Protein AF-A0A953JI77-F1 (afdb_monomer)

pLDDT: mean 95.73, std 4.03, range [71.5, 98.38]

Nearest PDB structures (foldseek):
  5x4b-assembly1_A  TM=3.099E-01  e=3.893E+00  Bacillus subtilis subsp. subtilis str. 168
  7m2x-assembly1_D  TM=3.001E-01  e=5.364E+00  Saccharomyces cerevisiae S288C

Sequence (94 aa):
MTIPAPQQPVAALLRRLTGAAPIETHVSAIFIGPDQALKLKKAVRLGFLDFTSLAARERFTRRELEINRPFAPGLYRDVVPVVRGPDGDLALGG

Mean predicted aligned error: 2.73 Å

Foldseek 3Di:
DDADPVCVLVQVVLCVVAVDHWDDDPFWTWRHHDQAIDIDGGQDDDPVDGNVDPVRRQVVLVVCLVVCCVVDPPHSDDDWDWDQDPVRDTDTHD

Solvent-accessible surface area (backbone atoms only — not comparable to full-atom values): 5717 Å² total; per-residue (Å²): 105,79,80,45,78,95,48,44,68,57,51,51,51,50,26,66,77,28,74,28,78,63,53,72,44,86,56,35,37,36,24,56,27,96,91,48,73,48,76,44,76,40,64,42,74,55,102,88,46,70,24,65,50,67,68,46,40,49,55,54,50,49,50,49,42,66,66,42,27,84,81,35,73,85,71,52,78,81,85,73,55,76,37,70,48,97,88,66,48,77,41,80,46,131

Radius of gyration: 13.29 Å; Cα contacts (8 Å, |Δi|>4): 123; chains: 1; bounding box: 34×28×31 Å

Structure (mmCIF, N/CA/C/O backbone):
data_AF-A0A953JI77-F1
#
_entry.id   AF-A0A953JI77-F1
#
loop_
_atom_site.group_PDB
_atom_site.id
_atom_site.type_symbol
_atom_site.label_atom_id
_atom_site.label_alt_id
_atom_site.labe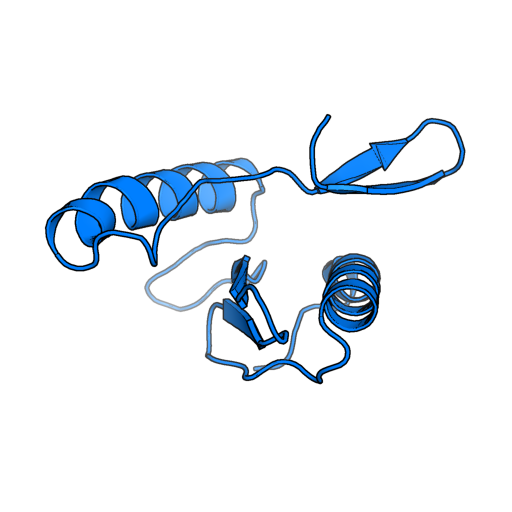l_comp_id
_atom_site.label_asym_id
_atom_site.label_entity_id
_atom_site.label_seq_id
_atom_site.pdbx_PDB_ins_code
_atom_site.Cartn_x
_atom_site.Cartn_y
_atom_site.Cartn_z
_atom_site.occupancy
_atom_site.B_iso_or_equiv
_atom_site.auth_seq_id
_atom_site.auth_comp_id
_atom_site.auth_asym_id
_atom_site.auth_atom_id
_atom_site.pdbx_PDB_model_num
ATOM 1 N N . MET A 1 1 ? 14.576 5.208 1.546 1.00 75.19 1 MET A N 1
ATOM 2 C CA . MET A 1 1 ? 13.982 5.168 0.188 1.00 75.19 1 MET A CA 1
ATOM 3 C C . MET A 1 1 ? 12.510 5.514 0.290 1.00 75.19 1 MET A C 1
ATOM 5 O O . MET A 1 1 ? 11.824 4.887 1.092 1.00 75.19 1 MET A O 1
ATOM 9 N N . THR A 1 2 ? 12.045 6.491 -0.485 1.00 92.19 2 THR A N 1
ATOM 10 C CA . THR A 1 2 ? 10.639 6.923 -0.518 1.00 92.19 2 THR A CA 1
ATOM 11 C C . THR A 1 2 ? 9.779 5.990 -1.378 1.00 92.19 2 THR A C 1
ATOM 13 O O . THR A 1 2 ? 10.298 5.101 -2.062 1.00 92.19 2 THR A O 1
ATOM 16 N N . ILE A 1 3 ? 8.455 6.150 -1.338 1.00 97.56 3 ILE A N 1
ATOM 17 C CA . ILE A 1 3 ? 7.532 5.458 -2.249 1.00 97.56 3 ILE A CA 1
ATOM 18 C C . ILE A 1 3 ? 7.846 5.860 -3.713 1.00 97.56 3 ILE A C 1
ATOM 20 O O . ILE A 1 3 ? 7.869 7.055 -4.017 1.00 97.56 3 ILE A O 1
ATOM 24 N N . PRO A 1 4 ? 8.070 4.900 -4.636 1.00 97.62 4 PRO A N 1
ATOM 25 C CA . PRO A 1 4 ? 8.319 5.185 -6.052 1.00 97.62 4 PRO A CA 1
ATOM 26 C C . PRO A 1 4 ? 7.214 6.023 -6.708 1.00 97.62 4 PRO A C 1
ATOM 28 O O . PRO A 1 4 ? 6.034 5.823 -6.420 1.00 97.62 4 PRO A 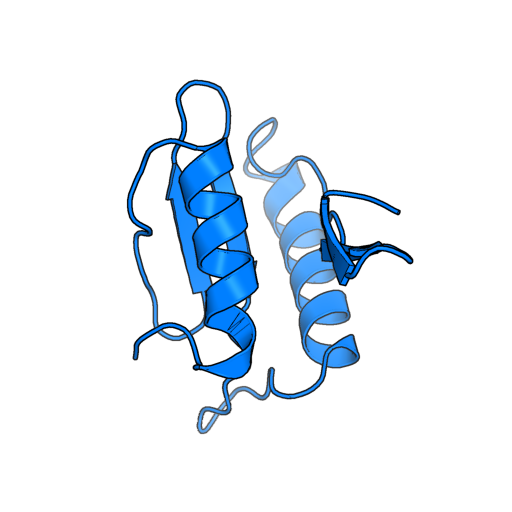O 1
ATOM 31 N N . ALA A 1 5 ? 7.580 6.901 -7.651 1.00 97.44 5 ALA A N 1
ATOM 32 C CA . ALA A 1 5 ? 6.641 7.796 -8.342 1.00 97.44 5 ALA A CA 1
ATOM 33 C C . ALA A 1 5 ? 5.393 7.088 -8.924 1.00 97.44 5 ALA A C 1
ATOM 35 O O . ALA A 1 5 ? 4.286 7.567 -8.673 1.00 97.44 5 ALA A O 1
ATOM 36 N N . PRO A 1 6 ? 5.498 5.907 -9.577 1.00 96.19 6 PRO A N 1
ATOM 37 C CA . PRO A 1 6 ? 4.321 5.192 -10.088 1.00 96.19 6 PRO A CA 1
ATOM 38 C C . PRO A 1 6 ? 3.333 4.728 -9.005 1.00 96.19 6 PRO A C 1
ATOM 40 O O . PRO A 1 6 ? 2.186 4.413 -9.305 1.00 96.19 6 PRO A O 1
ATOM 43 N N . GLN A 1 7 ? 3.767 4.664 -7.743 1.00 97.56 7 GLN A N 1
ATOM 44 C CA . GLN A 1 7 ? 2.941 4.254 -6.607 1.00 97.56 7 GLN A CA 1
ATOM 45 C C . GLN A 1 7 ? 2.41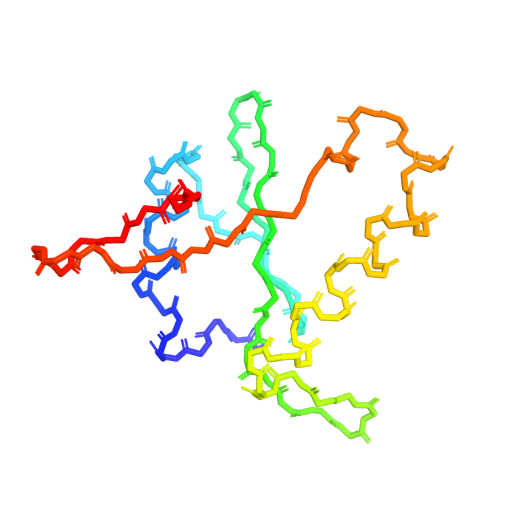5 5.433 -5.780 1.00 97.56 7 GLN A C 1
ATOM 47 O O . GLN A 1 7 ? 1.649 5.209 -4.843 1.00 97.56 7 GLN A O 1
ATOM 52 N N . GLN A 1 8 ? 2.771 6.677 -6.116 1.00 97.75 8 GLN A N 1
ATOM 53 C CA . GLN A 1 8 ? 2.295 7.863 -5.395 1.00 97.75 8 GLN A CA 1
ATOM 54 C C . GLN A 1 8 ? 0.761 8.005 -5.403 1.00 97.75 8 GLN A C 1
ATOM 56 O O . GLN A 1 8 ? 0.203 8.283 -4.342 1.00 97.75 8 GLN A O 1
ATOM 61 N N . PRO A 1 9 ? 0.034 7.716 -6.505 1.00 97.69 9 PRO A N 1
ATOM 62 C CA . PRO A 1 9 ? -1.431 7.725 -6.479 1.00 97.69 9 PRO A CA 1
ATOM 63 C C . PRO A 1 9 ? -2.029 6.712 -5.491 1.00 97.69 9 PRO A C 1
ATOM 65 O O . PRO A 1 9 ? -3.002 7.009 -4.802 1.00 97.69 9 PRO A O 1
ATOM 68 N N . VAL A 1 10 ? -1.413 5.530 -5.365 1.00 97.94 10 VAL A N 1
ATOM 69 C CA . VAL A 1 10 ? -1.825 4.521 -4.377 1.00 97.94 10 VAL A CA 1
ATOM 70 C C . VAL A 1 10 ? -1.542 5.021 -2.962 1.00 97.94 10 VAL A C 1
ATOM 72 O O . VAL A 1 10 ? -2.399 4.914 -2.092 1.00 97.94 10 VAL A O 1
ATOM 75 N N . ALA A 1 11 ? -0.373 5.618 -2.721 1.00 98.06 11 ALA A N 1
ATOM 76 C CA . ALA A 1 11 ? -0.043 6.200 -1.423 1.00 98.06 11 ALA A CA 1
ATOM 77 C C . ALA A 1 11 ? -1.023 7.313 -1.013 1.00 98.06 11 ALA A C 1
ATOM 79 O O . ALA A 1 11 ? -1.422 7.379 0.148 1.00 98.06 11 ALA A O 1
ATOM 80 N N . ALA A 1 12 ? -1.450 8.147 -1.965 1.00 97.81 12 ALA A N 1
ATOM 81 C CA . ALA A 1 12 ? -2.457 9.178 -1.738 1.00 97.81 12 ALA A CA 1
ATOM 82 C C . ALA A 1 12 ? -3.824 8.577 -1.368 1.00 97.81 12 ALA A C 1
ATOM 84 O O . ALA A 1 12 ? -4.443 9.033 -0.406 1.00 97.81 12 ALA A O 1
ATOM 85 N N . LEU A 1 13 ? -4.263 7.519 -2.066 1.00 97.56 13 LEU A N 1
ATOM 86 C CA . LEU A 1 13 ? -5.474 6.773 -1.706 1.00 97.56 13 LEU A CA 1
ATOM 87 C C . LEU A 1 13 ? -5.384 6.228 -0.275 1.00 97.56 13 LEU A C 1
ATOM 89 O O . LEU A 1 13 ? -6.276 6.483 0.530 1.00 97.56 13 LEU A O 1
ATOM 93 N N . LEU A 1 14 ? -4.307 5.514 0.060 1.00 97.88 14 LEU A N 1
ATOM 94 C CA . LEU A 1 14 ? -4.148 4.904 1.383 1.00 97.88 14 LEU A CA 1
ATOM 95 C C . LEU A 1 14 ? -4.100 5.960 2.492 1.00 97.88 14 LEU A C 1
ATOM 97 O O . LEU A 1 14 ? -4.774 5.801 3.504 1.00 97.88 14 LEU A O 1
ATOM 101 N N . ARG A 1 15 ? -3.394 7.076 2.271 1.00 97.69 15 ARG A N 1
ATOM 102 C CA . ARG A 1 15 ? -3.387 8.220 3.193 1.00 97.69 15 ARG A CA 1
ATOM 103 C C . ARG A 1 15 ? -4.781 8.807 3.396 1.00 97.69 15 ARG A C 1
ATOM 105 O O . ARG A 1 15 ? -5.118 9.161 4.518 1.00 97.69 15 ARG A O 1
ATOM 112 N N . ARG A 1 16 ? -5.591 8.923 2.339 1.00 96.81 16 ARG A N 1
ATOM 113 C CA . ARG A 1 16 ? -6.977 9.407 2.447 1.00 96.81 16 ARG A CA 1
ATOM 114 C C . ARG A 1 16 ? -7.843 8.457 3.275 1.00 96.81 16 ARG A C 1
ATOM 116 O O . ARG A 1 16 ? -8.656 8.928 4.058 1.00 96.81 16 ARG A O 1
ATOM 123 N N . LEU A 1 17 ? -7.657 7.147 3.117 1.00 96.38 17 LEU A N 1
ATOM 124 C CA . LEU A 1 17 ? -8.416 6.130 3.851 1.00 96.38 17 LEU A CA 1
ATOM 125 C C . LEU A 1 17 ? -8.031 6.035 5.333 1.00 96.38 17 LEU A C 1
ATOM 127 O O . LEU A 1 17 ? -8.865 5.651 6.146 1.00 96.38 17 LEU A O 1
ATOM 131 N N . THR A 1 18 ? -6.787 6.356 5.693 1.00 97.31 18 THR A N 1
ATOM 132 C CA . THR A 1 18 ? -6.304 6.247 7.081 1.00 97.31 18 THR A CA 1
ATOM 133 C C . THR A 1 18 ? -6.182 7.581 7.8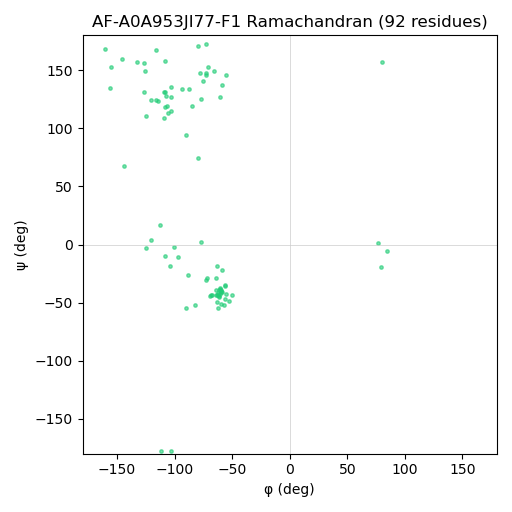10 1.00 97.31 18 THR A C 1
ATOM 135 O O . THR A 1 18 ? -6.092 7.592 9.032 1.00 97.31 18 THR A O 1
ATOM 138 N N . GLY A 1 19 ? -6.137 8.703 7.091 1.00 96.88 19 GLY A N 1
ATOM 139 C CA . GLY A 1 19 ? -5.935 10.039 7.655 1.00 96.88 19 GLY A CA 1
ATOM 140 C C . GLY A 1 19 ? -4.490 10.360 8.063 1.00 96.88 19 GLY A C 1
ATOM 141 O O . GLY A 1 19 ? -4.231 11.464 8.538 1.00 96.88 19 GLY A O 1
ATOM 142 N N . ALA A 1 20 ? -3.530 9.450 7.856 1.00 91.44 20 ALA A N 1
ATOM 143 C CA . ALA A 1 20 ? -2.153 9.600 8.335 1.00 91.44 20 ALA A CA 1
ATOM 144 C C . ALA A 1 20 ? -1.104 9.454 7.223 1.00 91.44 20 ALA A C 1
ATOM 146 O O . ALA A 1 20 ? -1.275 8.702 6.260 1.00 91.44 20 ALA A O 1
ATOM 147 N N . ALA A 1 21 ? 0.018 10.164 7.378 1.00 95.50 21 ALA A N 1
ATOM 148 C CA . ALA A 1 21 ? 1.201 9.959 6.547 1.00 95.50 21 ALA A CA 1
ATOM 149 C C . ALA A 1 21 ? 1.811 8.565 6.804 1.00 95.50 21 ALA A C 1
ATOM 151 O O . ALA A 1 21 ? 1.699 8.046 7.918 1.00 95.50 21 ALA A O 1
ATOM 152 N N . PRO A 1 22 ? 2.451 7.943 5.799 1.00 97.62 22 PRO A N 1
ATOM 153 C CA . PRO A 1 22 ? 3.012 6.616 5.974 1.00 97.62 22 PRO A CA 1
ATOM 154 C C . PRO A 1 22 ? 4.270 6.626 6.842 1.00 97.62 22 PRO A C 1
ATOM 156 O O . PRO A 1 22 ? 5.122 7.504 6.723 1.00 97.62 22 PRO A O 1
ATOM 159 N N . ILE A 1 23 ? 4.443 5.561 7.616 1.00 98.06 23 ILE A N 1
ATOM 160 C CA . ILE A 1 23 ? 5.739 5.152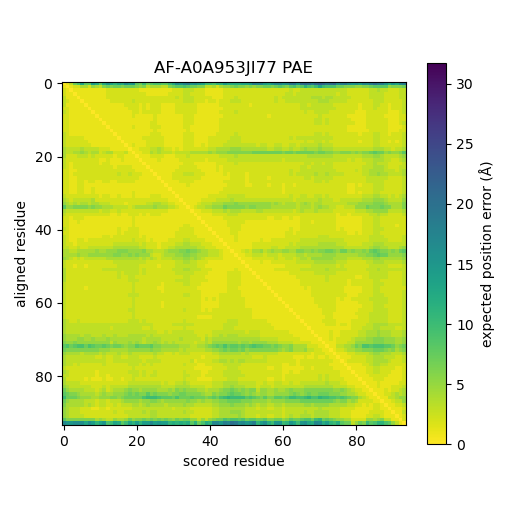 8.153 1.00 98.06 23 ILE A CA 1
ATOM 161 C C . ILE A 1 23 ? 6.428 4.312 7.078 1.00 98.06 23 ILE A C 1
ATOM 163 O O . ILE A 1 23 ? 5.914 3.277 6.641 1.00 98.06 23 ILE A O 1
ATOM 167 N N . GLU A 1 24 ? 7.589 4.761 6.618 1.00 98.06 24 GLU A N 1
ATOM 168 C CA . GLU A 1 24 ? 8.291 4.149 5.496 1.00 98.06 24 GLU A CA 1
ATOM 169 C C . GLU A 1 24 ? 9.475 3.288 5.943 1.00 98.06 24 GLU A C 1
ATOM 171 O O . GLU A 1 24 ? 10.309 3.698 6.742 1.00 98.06 24 GLU A O 1
ATOM 176 N N . THR A 1 25 ? 9.597 2.101 5.349 1.00 96.50 25 THR A N 1
ATOM 177 C CA . THR A 1 25 ? 10.797 1.255 5.419 1.00 96.50 25 THR A CA 1
ATOM 178 C C . THR A 1 25 ? 11.463 1.178 4.045 1.00 96.50 25 THR A C 1
ATOM 180 O O . THR A 1 25 ? 10.984 1.768 3.075 1.00 96.50 25 THR A O 1
ATOM 183 N N . HIS A 1 26 ? 12.548 0.413 3.908 1.00 96.06 26 HIS A N 1
ATOM 184 C CA . HIS A 1 26 ? 13.194 0.190 2.609 1.00 96.06 26 HIS A CA 1
ATOM 185 C C . HIS A 1 26 ? 12.249 -0.393 1.544 1.00 96.06 26 HIS A C 1
ATOM 187 O O . HIS A 1 26 ? 12.350 -0.033 0.376 1.00 96.06 26 HIS A O 1
ATOM 193 N N . VAL A 1 27 ? 11.312 -1.262 1.942 1.00 97.25 27 VAL A N 1
ATOM 194 C CA . VAL A 1 27 ? 10.499 -2.073 1.012 1.00 97.25 27 VAL A CA 1
ATOM 195 C C . VAL A 1 27 ? 8.994 -1.910 1.212 1.00 97.25 27 VAL A C 1
ATOM 197 O O . VAL A 1 27 ? 8.196 -2.529 0.504 1.00 97.25 27 VAL A O 1
ATOM 200 N N . SER A 1 28 ? 8.560 -1.129 2.199 1.00 97.94 28 SER A N 1
ATOM 201 C CA . SER A 1 28 ? 7.140 -0.955 2.506 1.00 97.94 28 SER A CA 1
ATOM 202 C C . SER A 1 28 ? 6.812 0.451 2.988 1.00 97.94 28 SER A C 1
ATOM 204 O O . SER A 1 28 ? 7.687 1.186 3.440 1.00 97.94 28 SER A O 1
ATOM 206 N N . ALA A 1 29 ? 5.540 0.812 2.881 1.00 98.38 29 ALA A N 1
ATOM 207 C CA . ALA A 1 29 ? 4.946 1.979 3.517 1.00 98.38 29 ALA A CA 1
ATOM 208 C C . ALA A 1 29 ? 3.721 1.524 4.318 1.00 98.38 29 ALA A C 1
ATOM 210 O O . ALA A 1 29 ? 2.910 0.755 3.798 1.00 98.38 29 ALA A O 1
ATOM 211 N N . ILE A 1 30 ? 3.624 1.946 5.577 1.00 98.12 30 ILE A N 1
ATOM 212 C CA . ILE A 1 30 ? 2.563 1.555 6.507 1.00 98.12 30 ILE A CA 1
ATOM 213 C C . ILE A 1 30 ? 1.743 2.795 6.845 1.00 98.12 30 ILE A C 1
ATOM 215 O O . ILE A 1 30 ? 2.287 3.777 7.337 1.00 98.12 30 ILE A O 1
ATOM 219 N N . PHE A 1 31 ? 0.442 2.736 6.601 1.00 98.00 31 PHE A N 1
ATOM 220 C CA . PHE A 1 31 ? -0.517 3.798 6.874 1.00 98.00 31 PHE A CA 1
ATOM 221 C C . PHE A 1 31 ? -1.378 3.359 8.055 1.00 98.00 31 PHE A C 1
ATOM 223 O O . PHE A 1 31 ? -2.051 2.337 7.957 1.00 98.00 31 PHE A O 1
ATOM 230 N N . ILE A 1 32 ? -1.344 4.095 9.166 1.00 97.69 32 ILE A N 1
ATOM 231 C CA . ILE A 1 32 ? -2.065 3.739 10.396 1.00 97.69 32 ILE A CA 1
ATOM 232 C C . ILE A 1 32 ? -3.272 4.662 10.529 1.00 97.69 32 ILE A C 1
ATOM 234 O O . ILE A 1 32 ? -3.105 5.868 10.675 1.00 97.69 32 ILE A O 1
ATOM 238 N N . GLY A 1 33 ? -4.469 4.094 10.425 1.00 96.31 33 GLY A N 1
ATOM 239 C CA . GLY A 1 33 ? -5.730 4.765 10.723 1.00 96.31 33 GLY A CA 1
ATOM 240 C C . GLY A 1 33 ? -6.298 4.324 12.075 1.00 96.31 33 GLY A C 1
ATOM 241 O O . GLY A 1 33 ? -5.676 3.509 12.758 1.00 96.31 33 GLY A O 1
ATOM 242 N N . PRO A 1 34 ? -7.482 4.833 12.456 1.00 94.12 34 PRO A N 1
ATOM 243 C CA . PRO A 1 34 ? -8.101 4.530 13.748 1.00 94.12 34 PRO A CA 1
ATOM 244 C C . PRO A 1 34 ? -8.404 3.034 13.931 1.00 94.12 34 PRO A C 1
ATOM 246 O O . PRO A 1 34 ? -8.058 2.466 14.962 1.00 94.12 34 PRO A O 1
ATOM 249 N N . ASP A 1 35 ? -8.963 2.378 12.908 1.00 92.81 35 ASP A N 1
ATOM 250 C CA . ASP A 1 35 ? -9.435 0.983 13.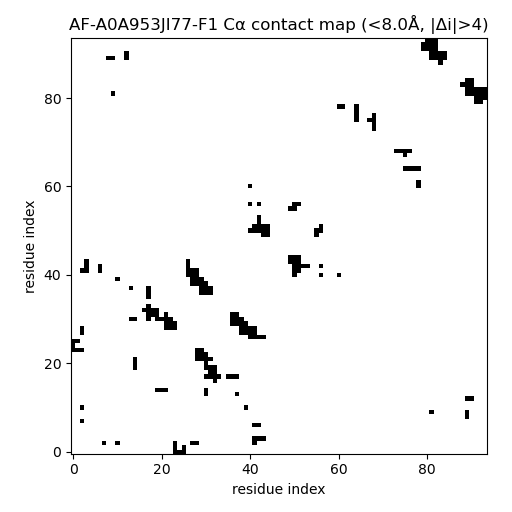007 1.00 92.81 35 ASP A CA 1
ATOM 251 C C . ASP A 1 35 ? -8.554 -0.023 12.244 1.00 92.81 35 ASP A C 1
ATOM 253 O O . ASP A 1 35 ? -8.722 -1.250 12.310 1.00 92.81 35 ASP A O 1
ATOM 257 N N . GLN A 1 36 ? -7.613 0.475 11.438 1.00 94.69 36 GLN A N 1
ATOM 258 C CA . GLN A 1 36 ? -6.788 -0.382 10.598 1.00 94.69 36 GLN A CA 1
ATOM 259 C C . GLN A 1 36 ? -5.446 0.212 10.210 1.00 94.69 36 GLN A C 1
ATOM 261 O O . GLN A 1 36 ? -5.289 1.421 10.065 1.00 94.69 36 GLN A O 1
ATOM 266 N N . ALA A 1 37 ? -4.496 -0.687 9.961 1.00 96.75 37 ALA A N 1
ATOM 267 C CA . ALA A 1 37 ? -3.238 -0.372 9.312 1.00 96.75 37 ALA A CA 1
ATOM 268 C C . ALA A 1 37 ? -3.224 -0.982 7.906 1.00 96.75 37 ALA A C 1
ATOM 270 O O . ALA A 1 37 ? -3.516 -2.166 7.734 1.00 96.75 37 ALA A O 1
ATOM 271 N N . LEU A 1 38 ? -2.856 -0.181 6.909 1.00 97.69 38 LEU A N 1
ATOM 272 C CA . LEU A 1 38 ? -2.691 -0.610 5.523 1.00 97.69 38 LEU A CA 1
ATOM 273 C C . LEU A 1 38 ? -1.203 -0.624 5.183 1.00 97.69 38 LEU A C 1
ATOM 275 O O . LEU A 1 38 ? -0.491 0.347 5.438 1.00 97.69 38 LEU A O 1
ATOM 279 N N . LYS A 1 39 ? -0.719 -1.718 4.592 1.00 98.00 39 LYS A N 1
ATOM 280 C CA . LYS A 1 39 ? 0.686 -1.868 4.199 1.00 98.00 39 LYS A CA 1
ATOM 281 C C . LYS A 1 39 ? 0.813 -1.996 2.688 1.00 98.00 39 LYS A C 1
ATOM 283 O O . LYS A 1 39 ? 0.265 -2.909 2.083 1.00 98.00 39 LYS A O 1
ATOM 288 N N . LEU A 1 40 ? 1.612 -1.117 2.093 1.00 98.19 40 LEU A N 1
ATOM 289 C CA . LEU A 1 40 ? 1.961 -1.140 0.676 1.00 98.19 40 LEU A CA 1
ATOM 290 C C . LEU A 1 40 ? 3.376 -1.698 0.485 1.00 98.19 40 LEU A C 1
ATOM 292 O O . LEU A 1 40 ? 4.329 -1.162 1.053 1.00 98.19 40 LEU A O 1
ATOM 296 N N . LYS A 1 41 ? 3.544 -2.722 -0.364 1.00 98.06 41 LYS A N 1
ATOM 297 C CA . LYS A 1 41 ? 4.866 -3.151 -0.859 1.00 98.06 41 LYS A CA 1
ATOM 298 C C . LYS A 1 41 ? 5.359 -2.195 -1.949 1.00 98.06 41 LYS A C 1
ATOM 300 O O . LYS A 1 41 ? 4.679 -1.982 -2.957 1.00 98.06 41 LYS A O 1
ATOM 305 N N . LYS A 1 42 ? 6.554 -1.635 -1.761 1.00 98.31 42 LYS A N 1
ATOM 306 C CA . LYS A 1 42 ? 7.179 -0.711 -2.717 1.00 98.31 42 LYS A CA 1
ATOM 307 C C . LYS A 1 42 ? 7.719 -1.475 -3.930 1.00 98.31 42 LYS A C 1
ATOM 309 O O . LYS A 1 42 ? 8.285 -2.554 -3.780 1.00 98.31 42 LYS A O 1
ATOM 314 N N . ALA A 1 43 ? 7.560 -0.907 -5.118 1.00 98.06 43 ALA A N 1
ATOM 315 C CA . ALA A 1 43 ? 8.091 -1.399 -6.381 1.00 98.06 43 ALA A CA 1
ATOM 316 C C . ALA A 1 43 ? 9.569 -1.005 -6.492 1.00 98.06 43 ALA A C 1
ATOM 318 O O . ALA A 1 43 ? 9.928 -0.046 -7.169 1.00 98.06 43 ALA A O 1
ATOM 319 N N . VAL A 1 44 ? 10.413 -1.708 -5.738 1.00 97.50 44 VAL A N 1
ATOM 320 C CA . VAL A 1 44 ? 11.848 -1.428 -5.610 1.00 97.50 44 VAL A CA 1
ATOM 321 C C . VAL A 1 44 ? 12.671 -2.672 -5.913 1.00 97.50 44 VAL A C 1
ATOM 323 O O . VAL A 1 44 ? 12.201 -3.798 -5.747 1.00 97.50 44 VAL A O 1
ATOM 326 N N . ARG A 1 45 ? 13.924 -2.455 -6.312 1.00 96.94 45 ARG A N 1
ATOM 327 C CA . ARG A 1 45 ? 14.945 -3.492 -6.439 1.00 96.94 45 ARG A CA 1
ATOM 328 C C . ARG A 1 45 ? 16.116 -3.146 -5.525 1.00 96.94 45 ARG A C 1
ATOM 330 O O . ARG A 1 45 ? 16.666 -2.053 -5.610 1.00 96.94 45 ARG A O 1
ATOM 337 N N . LEU A 1 46 ? 16.462 -4.076 -4.647 1.00 94.06 46 LEU A N 1
ATOM 338 C CA . LEU A 1 46 ? 17.600 -4.038 -3.733 1.00 94.06 46 LEU A CA 1
ATOM 339 C C . LEU A 1 46 ? 18.561 -5.179 -4.095 1.00 94.06 46 LEU A C 1
ATOM 341 O O . LEU A 1 46 ? 18.188 -6.098 -4.821 1.00 94.06 46 LEU A O 1
ATOM 345 N N . GLY A 1 47 ? 19.782 -5.168 -3.552 1.00 94.31 47 GLY A N 1
ATOM 346 C CA . GLY A 1 47 ? 20.785 -6.205 -3.845 1.00 94.31 47 GLY A CA 1
ATOM 347 C C . GLY A 1 47 ? 20.353 -7.640 -3.499 1.00 94.31 47 GLY A C 1
ATOM 348 O O . GLY A 1 47 ? 20.874 -8.588 -4.071 1.00 94.31 47 GLY A O 1
ATOM 349 N N . PHE A 1 48 ? 19.374 -7.801 -2.606 1.00 92.38 48 PHE A N 1
ATOM 350 C CA . PHE A 1 48 ? 18.873 -9.092 -2.120 1.00 92.38 48 PHE A CA 1
ATOM 351 C C . PHE A 1 48 ? 17.376 -9.317 -2.403 1.00 92.38 48 PHE A C 1
ATOM 353 O O . PHE A 1 48 ? 16.802 -10.299 -1.935 1.00 92.38 48 PHE A O 1
ATOM 360 N N . LEU A 1 49 ? 16.705 -8.394 -3.106 1.00 93.94 49 LEU A N 1
ATOM 361 C CA . LEU A 1 49 ? 15.248 -8.424 -3.257 1.00 93.94 49 LEU A CA 1
ATOM 362 C C . LEU A 1 49 ? 14.776 -7.675 -4.500 1.00 93.94 49 LEU A C 1
ATOM 364 O O . LEU A 1 49 ? 15.158 -6.528 -4.709 1.00 93.94 49 LEU A O 1
ATOM 368 N N . ASP A 1 50 ? 13.859 -8.269 -5.261 1.00 96.94 50 ASP A N 1
ATOM 369 C CA . ASP A 1 50 ? 13.220 -7.608 -6.400 1.00 96.94 50 ASP A CA 1
ATOM 370 C C . ASP A 1 50 ? 11.688 -7.627 -6.288 1.00 96.94 50 ASP A C 1
ATOM 372 O O . ASP A 1 50 ? 11.048 -8.674 -6.407 1.00 96.94 50 ASP A O 1
ATOM 376 N N . PHE A 1 51 ? 11.109 -6.443 -6.066 1.00 97.50 51 PHE A N 1
ATOM 377 C CA . PHE A 1 51 ? 9.670 -6.175 -6.014 1.00 97.50 51 PHE A CA 1
ATOM 378 C C . PHE A 1 51 ? 9.183 -5.303 -7.181 1.00 97.50 51 PHE A C 1
ATOM 380 O O . PHE A 1 51 ? 8.090 -4.739 -7.118 1.00 97.50 51 PHE A O 1
ATOM 387 N N . THR A 1 52 ? 9.962 -5.167 -8.253 1.00 96.62 52 THR A N 1
ATOM 388 C CA . THR A 1 52 ? 9.583 -4.332 -9.405 1.00 96.62 52 THR A CA 1
ATOM 389 C C . THR A 1 52 ? 8.291 -4.822 -10.066 1.00 96.62 52 THR A C 1
ATOM 391 O O . THR A 1 52 ? 7.390 -4.023 -10.336 1.00 96.62 52 THR A O 1
ATOM 394 N N . SER A 1 53 ? 8.129 -6.137 -10.243 1.00 97.81 53 SER A N 1
ATOM 395 C CA . SER A 1 53 ? 6.913 -6.715 -10.827 1.00 97.81 53 SER A CA 1
ATOM 396 C C . SER A 1 53 ? 5.746 -6.780 -9.834 1.00 97.81 53 SER A C 1
ATOM 398 O O . SER A 1 53 ? 5.919 -6.973 -8.626 1.00 97.81 53 SER A O 1
ATOM 400 N N . LEU A 1 54 ? 4.521 -6.635 -10.352 1.00 97.00 54 LEU A N 1
ATOM 401 C CA . LEU A 1 54 ? 3.303 -6.811 -9.555 1.00 97.00 54 LEU A CA 1
ATOM 402 C C . LEU A 1 54 ? 3.189 -8.247 -9.022 1.00 97.00 54 LEU A C 1
ATOM 404 O O . LEU A 1 54 ? 2.937 -8.423 -7.835 1.00 97.00 54 LEU A O 1
ATOM 408 N N . ALA A 1 55 ? 3.473 -9.252 -9.857 1.00 98.06 55 ALA A N 1
ATOM 409 C CA . ALA A 1 55 ? 3.425 -10.663 -9.472 1.00 98.06 55 ALA A CA 1
ATOM 410 C C . ALA A 1 55 ? 4.401 -11.004 -8.331 1.00 98.06 55 ALA A C 1
ATOM 412 O O . ALA A 1 55 ? 4.058 -11.762 -7.424 1.00 98.06 55 ALA A O 1
ATOM 413 N N . ALA A 1 56 ? 5.608 -10.417 -8.323 1.00 97.75 56 ALA A N 1
ATOM 414 C CA . ALA A 1 56 ? 6.518 -10.566 -7.189 1.00 97.75 56 ALA A CA 1
ATOM 415 C C . ALA A 1 56 ? 5.912 -9.955 -5.918 1.00 97.75 56 ALA A C 1
ATOM 417 O O . ALA A 1 56 ? 5.848 -10.627 -4.888 1.00 97.75 56 ALA A O 1
ATOM 418 N N . ARG A 1 57 ? 5.416 -8.713 -5.986 1.00 98.00 57 ARG A N 1
ATOM 419 C CA . ARG A 1 57 ? 4.783 -8.051 -4.833 1.00 98.00 57 ARG A CA 1
ATOM 420 C C . ARG A 1 57 ? 3.582 -8.827 -4.307 1.00 98.00 57 ARG A C 1
ATOM 422 O O . ARG A 1 57 ? 3.463 -8.961 -3.093 1.00 98.00 57 ARG A O 1
ATOM 429 N N . GLU A 1 58 ? 2.742 -9.376 -5.177 1.00 97.81 58 GLU A N 1
ATOM 430 C CA . GLU A 1 58 ? 1.610 -10.207 -4.772 1.00 97.81 58 GLU A CA 1
ATOM 431 C C . GLU A 1 58 ? 2.086 -11.466 -4.041 1.00 97.81 58 GLU A C 1
ATOM 433 O O . GLU A 1 58 ? 1.714 -11.676 -2.885 1.00 97.81 58 GLU A O 1
ATOM 438 N N . ARG A 1 59 ? 2.975 -12.254 -4.665 1.00 97.94 59 ARG A N 1
ATOM 439 C CA . ARG A 1 59 ? 3.521 -13.489 -4.081 1.00 97.94 59 ARG A CA 1
ATOM 440 C C . ARG A 1 59 ? 4.103 -13.247 -2.690 1.00 97.94 59 ARG A C 1
ATOM 442 O O . ARG A 1 59 ? 3.792 -13.973 -1.750 1.00 97.94 59 ARG A O 1
ATOM 449 N N . PHE A 1 60 ? 4.936 -12.219 -2.544 1.00 97.06 60 PHE A N 1
ATOM 450 C CA . PHE A 1 60 ? 5.571 -11.913 -1.264 1.00 97.06 60 PHE A CA 1
ATOM 451 C C . PHE A 1 60 ? 4.602 -11.322 -0.232 1.00 97.06 60 PHE A C 1
ATOM 453 O O . PHE A 1 60 ? 4.792 -11.558 0.957 1.00 97.06 60 PHE A O 1
ATOM 460 N N . THR A 1 61 ? 3.565 -10.585 -0.646 1.00 97.50 61 THR A N 1
ATOM 461 C CA . THR A 1 61 ? 2.527 -10.103 0.286 1.00 97.50 61 THR A CA 1
ATOM 462 C C . THR A 1 61 ? 1.689 -11.261 0.820 1.00 97.50 61 THR A C 1
ATOM 464 O O . THR A 1 61 ? 1.476 -11.343 2.027 1.00 97.50 61 THR A O 1
ATOM 467 N N . ARG A 1 62 ? 1.287 -12.204 -0.044 1.00 98.19 62 ARG A N 1
ATOM 468 C CA . ARG A 1 62 ? 0.574 -13.422 0.379 1.00 98.19 62 ARG A CA 1
ATOM 469 C C . ARG A 1 62 ? 1.425 -14.266 1.320 1.00 98.19 62 ARG A C 1
ATOM 471 O O . ARG A 1 62 ? 0.958 -14.641 2.390 1.00 98.19 62 ARG A O 1
ATOM 478 N N . ARG A 1 63 ? 2.705 -14.459 0.987 1.00 97.81 63 ARG A N 1
ATOM 479 C CA . ARG A 1 63 ? 3.632 -15.194 1.852 1.00 97.81 63 ARG A CA 1
ATOM 480 C C . ARG A 1 63 ? 3.822 -14.531 3.219 1.00 97.81 63 ARG A C 1
ATOM 482 O O . ARG A 1 63 ? 3.911 -15.223 4.226 1.00 97.81 63 ARG 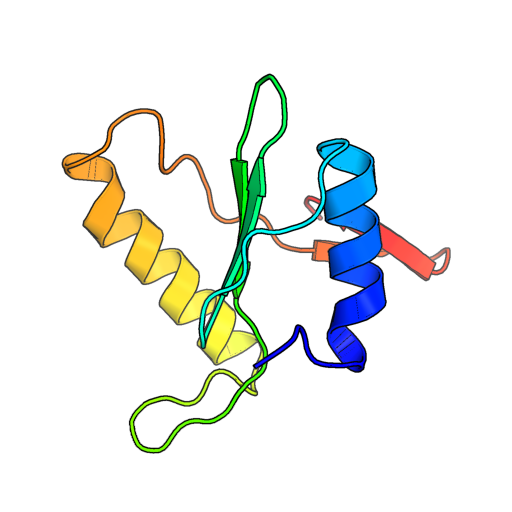A O 1
ATOM 489 N N . GLU A 1 64 ? 3.882 -13.201 3.267 1.00 97.06 64 GLU A N 1
ATOM 490 C CA . GLU A 1 64 ? 3.962 -12.451 4.525 1.00 97.06 64 GLU A CA 1
ATOM 491 C C . GLU A 1 64 ? 2.708 -12.648 5.391 1.00 97.06 64 GLU A C 1
ATOM 493 O O . GLU A 1 64 ? 2.837 -12.873 6.592 1.00 97.06 64 GLU A O 1
ATOM 498 N N . LEU A 1 65 ? 1.514 -12.613 4.787 1.00 97.50 65 LEU A N 1
ATOM 499 C CA . LEU A 1 65 ? 0.259 -12.913 5.481 1.00 97.50 65 LEU A CA 1
ATOM 500 C C . LEU A 1 65 ? 0.274 -14.336 6.056 1.00 97.50 65 LEU A C 1
ATOM 502 O O . LEU A 1 65 ? 0.018 -14.508 7.244 1.00 97.50 65 LEU A O 1
ATOM 506 N N . GLU A 1 66 ? 0.609 -15.340 5.244 1.00 97.38 66 GLU A N 1
ATOM 507 C CA . GLU A 1 66 ? 0.673 -16.747 5.670 1.00 97.38 66 GLU A CA 1
ATOM 508 C C . GLU A 1 66 ? 1.612 -16.964 6.858 1.00 97.38 66 GLU A C 1
ATOM 510 O O . GLU A 1 66 ? 1.247 -17.647 7.812 1.00 97.38 66 GLU A O 1
ATOM 515 N N . ILE A 1 67 ? 2.819 -16.390 6.801 1.00 97.69 67 ILE A N 1
ATOM 516 C CA . ILE A 1 67 ? 3.828 -16.563 7.849 1.00 97.69 67 ILE A CA 1
ATOM 517 C C . ILE A 1 67 ? 3.399 -15.855 9.130 1.00 97.69 67 ILE A C 1
ATOM 519 O O . ILE A 1 67 ? 3.547 -16.419 10.208 1.00 97.69 67 ILE A O 1
ATOM 523 N N . ASN A 1 68 ? 2.889 -14.625 9.036 1.00 97.19 68 ASN A N 1
ATOM 524 C CA . ASN A 1 68 ? 2.699 -13.788 10.218 1.00 97.19 68 ASN A CA 1
ATOM 525 C C . ASN A 1 68 ? 1.344 -13.992 10.900 1.00 97.19 68 ASN A C 1
ATOM 527 O O . ASN A 1 68 ? 1.235 -13.761 12.104 1.00 97.19 68 ASN A O 1
ATOM 531 N N . ARG A 1 69 ? 0.309 -14.424 10.169 1.00 96.81 69 ARG A N 1
ATOM 532 C CA . ARG A 1 69 ? -1.053 -14.573 10.708 1.00 96.81 69 ARG A CA 1
ATOM 533 C C . ARG A 1 69 ? -1.133 -15.466 11.958 1.00 96.81 69 ARG A C 1
ATOM 535 O O . ARG A 1 69 ? -1.812 -15.043 12.892 1.00 96.81 69 ARG A O 1
ATOM 542 N N . PRO A 1 70 ? -0.444 -16.624 12.047 1.00 96.94 70 PRO A N 1
ATOM 543 C CA . PRO A 1 70 ? -0.454 -17.447 13.261 1.00 96.94 70 PRO A CA 1
ATOM 544 C C . PRO A 1 70 ? 0.173 -16.763 14.484 1.00 96.94 70 PRO A C 1
ATOM 546 O O . PRO A 1 70 ? -0.219 -17.051 15.609 1.00 96.94 70 PRO A O 1
ATOM 549 N N . PHE A 1 71 ? 1.131 -15.854 14.276 1.00 97.12 71 PHE A N 1
ATOM 550 C CA . PHE A 1 71 ? 1.880 -15.193 15.354 1.00 97.12 71 PHE A CA 1
ATOM 551 C C . PHE A 1 71 ? 1.326 -13.815 15.734 1.00 97.12 71 PHE A C 1
ATOM 553 O O . PHE A 1 71 ? 1.748 -13.234 16.729 1.00 97.12 71 PHE A O 1
ATOM 560 N N . ALA A 1 72 ? 0.399 -13.275 14.945 1.00 94.50 72 ALA A N 1
ATOM 561 C CA . ALA A 1 72 ? -0.206 -11.967 15.166 1.00 94.50 72 ALA A CA 1
ATOM 562 C C . ALA A 1 72 ? -1.693 -11.990 14.760 1.00 94.50 72 ALA A C 1
ATOM 564 O O . ALA A 1 72 ? -2.083 -11.360 13.763 1.00 94.50 72 ALA A O 1
ATOM 565 N N . PRO A 1 73 ? -2.530 -12.742 15.502 1.00 88.81 73 PRO A N 1
ATOM 566 C CA . PRO A 1 73 ? -3.949 -12.869 15.199 1.00 88.81 73 PRO A CA 1
ATOM 567 C C . PRO A 1 73 ? -4.632 -11.496 15.211 1.00 88.81 73 PRO A C 1
ATOM 569 O O . PRO A 1 73 ? -4.359 -10.650 16.058 1.00 88.81 73 PRO A O 1
ATOM 572 N N . GLY A 1 74 ? -5.501 -11.252 14.228 1.00 89.12 74 GLY A N 1
ATOM 573 C CA . GLY A 1 74 ? -6.227 -9.985 14.070 1.00 89.12 74 GLY A CA 1
ATOM 574 C C . GLY A 1 74 ? -5.425 -8.839 13.435 1.00 89.12 74 GLY A C 1
ATOM 575 O O . GLY A 1 74 ? -6.032 -7.925 12.878 1.00 89.12 74 GLY A O 1
ATOM 576 N N . LEU A 1 75 ? -4.086 -8.897 13.431 1.00 93.62 75 LEU A N 1
ATOM 577 C CA . LEU A 1 75 ? -3.250 -7.876 12.789 1.00 93.62 75 LEU A CA 1
ATOM 578 C C . LEU A 1 75 ? -3.115 -8.118 11.279 1.00 93.62 75 LEU A C 1
ATOM 580 O O . LEU A 1 75 ? -3.394 -7.228 10.476 1.00 93.62 75 LEU A O 1
ATOM 584 N N . TYR A 1 76 ? -2.723 -9.333 10.889 1.00 96.19 76 TYR A N 1
ATOM 585 C CA . TYR A 1 76 ? -2.603 -9.733 9.486 1.00 96.19 76 TYR A CA 1
ATOM 586 C C . TYR A 1 76 ? -3.927 -10.331 9.002 1.00 96.19 76 TYR A C 1
ATOM 588 O O . TYR A 1 76 ? -4.209 -11.512 9.213 1.00 96.19 76 TYR A O 1
ATOM 596 N N . ARG A 1 77 ? -4.763 -9.476 8.403 1.00 95.44 77 ARG A N 1
ATOM 597 C CA . ARG A 1 77 ? -6.153 -9.797 8.049 1.00 95.44 77 ARG A CA 1
ATOM 598 C C . ARG A 1 77 ? -6.303 -10.383 6.649 1.00 95.44 77 ARG A C 1
ATOM 600 O O . ARG A 1 77 ? -6.865 -11.465 6.519 1.00 95.44 77 ARG A O 1
ATOM 607 N N . ASP A 1 78 ? -5.803 -9.684 5.632 1.00 96.12 78 ASP A N 1
ATOM 608 C CA . ASP A 1 78 ? -5.984 -10.067 4.229 1.00 96.12 78 ASP A CA 1
ATOM 609 C C . ASP A 1 78 ? -4.944 -9.401 3.304 1.00 96.12 78 ASP A C 1
ATOM 611 O O . ASP A 1 78 ? -4.241 -8.469 3.708 1.00 96.12 78 ASP A O 1
ATOM 615 N N . VAL A 1 79 ? -4.863 -9.870 2.056 1.00 97.38 79 VAL A N 1
ATOM 616 C CA . VAL A 1 79 ? -4.159 -9.225 0.942 1.00 97.38 79 VAL A CA 1
ATOM 617 C C . VAL A 1 79 ? -5.182 -8.692 -0.051 1.00 97.38 79 VAL A C 1
ATOM 619 O O . VAL A 1 79 ? -5.782 -9.450 -0.809 1.00 97.38 79 VAL A O 1
ATOM 622 N N . VAL A 1 80 ? -5.319 -7.369 -0.094 1.00 97.25 80 VAL A N 1
ATOM 623 C CA . VAL A 1 80 ? -6.301 -6.691 -0.945 1.00 97.25 80 VAL A CA 1
ATOM 624 C C . VAL A 1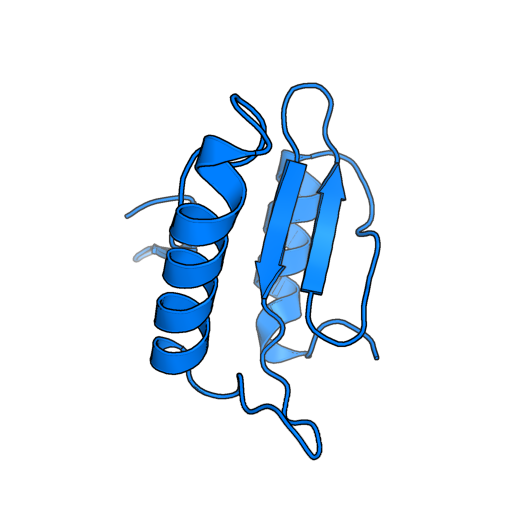 80 ? -5.592 -6.007 -2.122 1.00 97.25 80 VAL A C 1
ATOM 626 O O . VAL A 1 80 ? -4.632 -5.260 -1.893 1.00 97.25 80 VAL A O 1
ATOM 629 N N . PRO A 1 81 ? -6.013 -6.239 -3.381 1.00 97.00 81 PRO A N 1
ATOM 630 C CA . PRO A 1 81 ? -5.457 -5.531 -4.524 1.00 97.00 81 PRO A CA 1
ATOM 631 C C . PRO A 1 81 ? -5.902 -4.067 -4.525 1.00 97.00 81 PRO A C 1
ATOM 633 O O . PRO A 1 81 ? -6.976 -3.718 -4.037 1.00 97.00 81 PRO A O 1
ATOM 636 N N . VAL A 1 82 ? -5.076 -3.215 -5.128 1.00 97.06 82 VAL A N 1
ATOM 637 C CA . VAL A 1 82 ? -5.479 -1.858 -5.503 1.00 97.06 82 VAL A CA 1
ATOM 638 C C . VAL A 1 82 ? -5.723 -1.875 -7.000 1.00 97.06 82 VAL A C 1
ATOM 640 O O . VAL A 1 82 ? -4.788 -2.119 -7.767 1.00 97.06 82 VAL A O 1
ATOM 643 N N . VAL A 1 83 ? -6.966 -1.648 -7.404 1.00 96.25 83 VAL A N 1
ATOM 644 C CA . VAL A 1 83 ? -7.383 -1.688 -8.808 1.00 96.25 83 VAL A CA 1
ATOM 645 C C . VAL A 1 83 ? -7.670 -0.284 -9.310 1.00 96.25 83 VAL A C 1
ATOM 647 O O . VAL A 1 83 ? -7.933 0.629 -8.526 1.00 96.25 83 VAL A O 1
ATOM 650 N N . ARG A 1 84 ? -7.611 -0.118 -10.630 1.00 94.75 84 ARG A N 1
ATOM 651 C CA . ARG A 1 84 ? -8.079 1.087 -11.306 1.00 94.75 84 ARG A CA 1
ATOM 652 C C . ARG A 1 84 ? -9.388 0.757 -12.010 1.00 94.75 84 ARG A C 1
ATOM 654 O O . ARG A 1 84 ? -9.399 -0.139 -12.851 1.00 94.75 84 ARG A O 1
ATOM 661 N N . GLY A 1 85 ? -10.458 1.448 -11.635 1.00 91.62 85 GLY A N 1
ATOM 662 C CA . GLY A 1 85 ? -11.770 1.297 -12.254 1.00 91.62 85 GLY A CA 1
ATOM 663 C C . GLY A 1 85 ? -11.833 1.910 -13.660 1.00 91.62 85 GLY A C 1
ATOM 664 O O . GLY A 1 85 ? -10.890 2.593 -14.075 1.00 91.62 85 GLY A O 1
ATOM 665 N N . PRO A 1 86 ? -12.947 1.702 -14.387 1.00 90.44 86 PRO A N 1
ATOM 666 C CA . PRO A 1 86 ? -13.159 2.257 -15.728 1.00 90.44 86 PRO A CA 1
ATOM 667 C C . PRO A 1 86 ? -13.021 3.783 -15.780 1.00 90.44 86 PRO A C 1
ATOM 669 O O . PRO A 1 86 ? -12.445 4.314 -16.725 1.00 90.44 86 PRO A O 1
ATOM 672 N N . ASP A 1 87 ? -13.459 4.466 -14.721 1.00 92.00 87 ASP A N 1
ATOM 673 C CA . ASP A 1 87 ? -13.407 5.929 -14.598 1.00 92.00 87 ASP A CA 1
ATOM 674 C C . ASP A 1 87 ? -12.003 6.455 -14.248 1.00 92.00 87 ASP A C 1
ATOM 676 O O . ASP A 1 87 ? -11.788 7.650 -14.064 1.00 92.00 87 ASP A O 1
ATOM 680 N N . GLY A 1 88 ? -11.016 5.561 -14.140 1.00 91.19 88 GLY A N 1
ATOM 681 C CA . GLY A 1 88 ? -9.642 5.902 -13.795 1.00 91.19 88 GLY A CA 1
ATOM 682 C C . GLY A 1 88 ? -9.385 6.019 -12.293 1.00 91.19 88 GLY A C 1
ATOM 683 O O . GLY A 1 88 ? -8.222 6.138 -11.904 1.00 91.19 88 GLY A O 1
ATOM 684 N N . ASP A 1 89 ? -10.408 5.918 -11.448 1.00 94.00 89 ASP A N 1
ATOM 685 C CA . ASP A 1 89 ? -10.262 5.978 -9.995 1.00 94.00 89 ASP A CA 1
ATOM 686 C C . ASP A 1 89 ? -9.631 4.716 -9.404 1.00 94.00 89 ASP A C 1
ATOM 688 O O . ASP A 1 89 ? -9.792 3.603 -9.908 1.00 94.00 89 ASP A O 1
ATOM 692 N N . LEU A 1 90 ? -8.881 4.901 -8.315 1.00 96.94 90 LEU A N 1
ATOM 693 C CA . LEU A 1 90 ? -8.277 3.804 -7.565 1.00 96.94 90 LEU A CA 1
ATOM 694 C C . LEU A 1 90 ? -9.182 3.371 -6.410 1.00 96.94 90 LEU A C 1
ATOM 696 O O . LEU A 1 90 ? -9.615 4.207 -5.613 1.00 96.94 90 LEU A O 1
ATOM 700 N N . ALA A 1 91 ? -9.368 2.062 -6.266 1.00 94.88 91 ALA A N 1
ATOM 701 C CA . ALA A 1 91 ? -10.134 1.451 -5.185 1.00 94.88 91 ALA A CA 1
ATOM 702 C C . ALA A 1 91 ? -9.379 0.274 -4.548 1.00 94.88 91 ALA A C 1
ATOM 704 O O . ALA A 1 91 ? -8.471 -0.307 -5.151 1.00 94.88 91 ALA A O 1
ATOM 705 N N . LEU A 1 92 ? -9.742 -0.045 -3.302 1.00 94.44 92 LEU A N 1
ATOM 706 C CA . LEU A 1 92 ? -9.332 -1.286 -2.645 1.00 94.44 92 LEU A CA 1
ATOM 707 C C . LEU A 1 92 ? -10.336 -2.382 -2.990 1.00 94.44 92 LEU A C 1
ATOM 709 O O . LEU A 1 92 ? -11.537 -2.163 -2.853 1.00 94.44 92 LEU A O 1
ATOM 713 N N . GLY A 1 93 ? -9.837 -3.559 -3.354 1.00 88.12 93 GLY A N 1
ATOM 714 C CA . GLY A 1 93 ? -10.686 -4.648 -3.829 1.00 88.12 93 GLY A CA 1
ATOM 715 C C . GLY A 1 93 ? -11.061 -4.459 -5.298 1.00 88.12 93 GLY A C 1
ATOM 716 O O . GLY A 1 93 ? -10.937 -3.362 -5.835 1.00 88.12 93 GLY A O 1
ATOM 717 N N . GLY A 1 94 ? -11.413 -5.563 -5.954 1.00 71.50 94 GLY A N 1
ATOM 718 C CA . GLY A 1 94 ? -11.889 -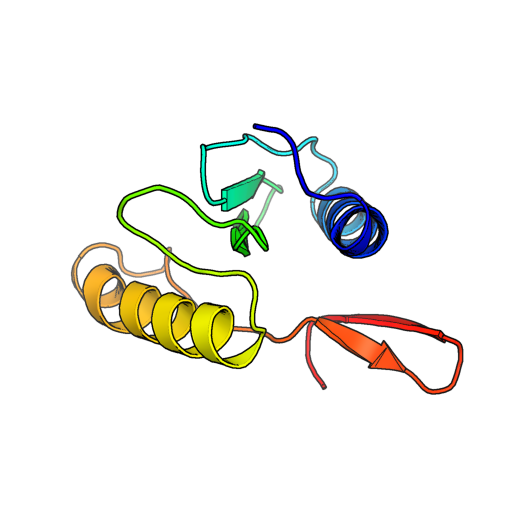5.595 -7.339 1.00 71.50 94 GLY A CA 1
ATOM 719 C C . GLY A 1 94 ? -13.395 -5.746 -7.383 1.00 71.50 94 GLY A C 1
ATOM 720 O O . GLY A 1 94 ? -13.905 -6.501 -6.524 1.00 71.50 94 GLY A O 1
#

Secondary structure (DSSP, 8-state):
-PPPGGGHHHHHHHHHHHSSPPEE-SSEEEEE-SS-EEEEEP--EETTEE--SHHHHHHHHHHHHHHHGGGSTTTS-----EEE-TTS-EEE--